Protein AF-A0A4R5H8L4-F1 (afdb_monomer_lite)

Foldseek 3Di:
DDPVVVVVVVVVVVVVVLVVQVVLLVVLVVVVVVVVCVVVQKAWDDKDWDDWDFDQDPNDTFIWTKMWTWIGNPVPDIFIWIWIDTRSDTPDTGGDDDDHD

Structure (mmCIF, N/CA/C/O backbone):
data_AF-A0A4R5H8L4-F1
#
_entry.id   AF-A0A4R5H8L4-F1
#
loop_
_atom_site.group_PDB
_atom_site.id
_atom_site.type_symbol
_atom_site.label_atom_id
_atom_site.label_alt_id
_atom_site.label_comp_id
_atom_site.label_asym_id
_atom_site.label_entity_id
_atom_site.label_seq_id
_atom_site.pdbx_PDB_ins_code
_atom_site.Cartn_x
_atom_site.Cartn_y
_atom_site.Cartn_z
_atom_site.occupancy
_atom_site.B_iso_or_equiv
_atom_site.auth_seq_id
_atom_site.auth_comp_id
_atom_site.auth_asym_id
_atom_site.auth_atom_id
_atom_site.pdbx_PDB_model_num
ATOM 1 N N . MET A 1 1 ? 26.558 11.270 -28.312 1.00 75.00 1 MET A N 1
ATOM 2 C CA . MET A 1 1 ? 25.711 10.366 -27.508 1.00 75.00 1 MET A CA 1
ATOM 3 C C . MET A 1 1 ? 26.114 8.948 -27.848 1.00 75.00 1 MET A C 1
ATOM 5 O O . MET A 1 1 ? 25.946 8.545 -28.992 1.00 75.00 1 MET A O 1
ATOM 9 N N . THR A 1 2 ? 26.736 8.241 -26.915 1.00 92.88 2 THR A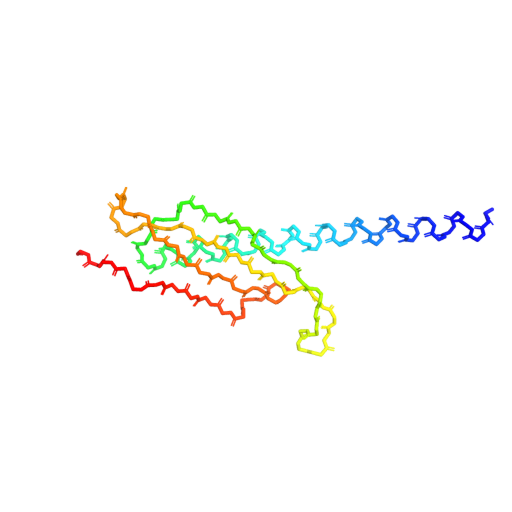 N 1
ATOM 10 C CA . THR A 1 2 ? 27.083 6.827 -27.082 1.00 92.88 2 THR A CA 1
ATOM 11 C C . THR A 1 2 ? 25.912 5.946 -26.643 1.00 92.88 2 THR A C 1
ATOM 13 O O . THR A 1 2 ? 25.002 6.402 -25.950 1.00 92.88 2 THR A O 1
ATOM 16 N N . LEU A 1 3 ? 25.928 4.666 -27.022 1.00 92.69 3 LEU A N 1
ATOM 17 C CA . LEU A 1 3 ? 24.937 3.693 -26.551 1.00 92.69 3 LEU A CA 1
ATOM 18 C C . LEU A 1 3 ? 24.916 3.598 -25.012 1.00 92.69 3 LEU A C 1
ATOM 20 O O . LEU A 1 3 ? 23.849 3.457 -24.419 1.00 92.69 3 LEU A O 1
ATOM 24 N N . GLY A 1 4 ? 26.083 3.729 -24.370 1.00 95.56 4 GLY A N 1
ATOM 25 C CA . GLY A 1 4 ? 26.211 3.713 -22.912 1.00 95.56 4 GLY A CA 1
ATOM 26 C C . GLY A 1 4 ? 25.459 4.862 -22.241 1.00 95.56 4 GLY A C 1
ATOM 27 O O . GLY A 1 4 ? 24.720 4.628 -21.287 1.00 95.56 4 GLY A O 1
ATOM 28 N N . ASP A 1 5 ? 25.565 6.076 -22.789 1.00 94.88 5 ASP A N 1
ATOM 29 C CA . ASP A 1 5 ? 24.872 7.258 -22.256 1.00 94.88 5 ASP A CA 1
ATOM 30 C C . ASP A 1 5 ? 23.346 7.077 -22.270 1.00 94.88 5 ASP A C 1
ATOM 32 O O . ASP A 1 5 ? 22.645 7.463 -21.330 1.00 94.88 5 ASP A O 1
ATOM 36 N N . ILE A 1 6 ? 22.822 6.445 -23.325 1.00 96.00 6 ILE A N 1
ATOM 37 C CA . ILE A 1 6 ? 21.388 6.169 -23.472 1.00 96.00 6 ILE A CA 1
ATOM 38 C C . ILE A 1 6 ? 20.945 5.121 -22.448 1.00 96.00 6 ILE A C 1
ATOM 40 O O . ILE A 1 6 ? 19.949 5.325 -21.756 1.00 96.00 6 ILE A O 1
ATOM 44 N N . LEU A 1 7 ? 21.692 4.021 -22.313 1.00 96.56 7 LEU A N 1
ATOM 45 C CA . LEU A 1 7 ? 21.360 2.943 -21.378 1.00 96.56 7 LEU A CA 1
ATOM 46 C C . LEU A 1 7 ? 21.324 3.431 -19.927 1.00 96.56 7 LEU A C 1
ATOM 48 O O . LEU A 1 7 ? 20.364 3.148 -19.211 1.00 96.56 7 LEU A O 1
ATOM 52 N N . VAL A 1 8 ? 22.324 4.210 -19.509 1.00 96.62 8 VAL A N 1
ATOM 53 C CA . VAL A 1 8 ? 22.373 4.795 -18.159 1.00 96.62 8 VAL A CA 1
ATOM 54 C C . VAL A 1 8 ? 21.165 5.699 -17.917 1.00 96.62 8 VAL A C 1
ATOM 56 O O . VAL A 1 8 ? 20.508 5.592 -16.880 1.00 96.62 8 VAL A O 1
ATOM 59 N N . SER A 1 9 ? 20.827 6.543 -18.892 1.00 95.62 9 SER A N 1
ATOM 60 C CA . SER A 1 9 ? 19.685 7.457 -18.792 1.00 95.62 9 SER A CA 1
ATOM 61 C C . SER A 1 9 ? 18.353 6.706 -18.674 1.00 95.62 9 SER A C 1
ATOM 63 O O . SER A 1 9 ? 17.521 7.048 -17.834 1.00 95.62 9 SER A O 1
ATOM 65 N N . VAL A 1 10 ? 18.155 5.643 -19.462 1.00 96.38 10 VAL A N 1
ATOM 66 C CA . VAL A 1 10 ? 16.947 4.799 -19.405 1.00 96.38 10 VAL A CA 1
ATOM 67 C C . VAL A 1 10 ? 16.824 4.093 -18.056 1.00 96.38 10 VAL A C 1
ATOM 69 O O . VAL A 1 10 ? 15.734 4.060 -17.479 1.00 96.38 10 VAL A O 1
ATOM 72 N N . ILE A 1 11 ? 17.926 3.562 -17.520 1.00 96.75 11 ILE A N 1
ATOM 73 C CA . ILE A 1 11 ? 17.940 2.933 -16.193 1.00 96.75 11 ILE A CA 1
ATOM 74 C C . ILE A 1 11 ? 17.561 3.957 -15.121 1.00 96.75 11 ILE A C 1
ATOM 76 O O . ILE A 1 11 ? 16.708 3.670 -14.283 1.00 96.75 11 ILE A O 1
ATOM 80 N N . LEU A 1 12 ? 18.133 5.162 -15.176 1.00 97.25 12 LEU A N 1
ATOM 81 C CA . LEU A 1 12 ? 17.844 6.225 -14.216 1.00 97.25 12 LEU A CA 1
ATOM 82 C C . LEU A 1 12 ? 16.358 6.607 -14.223 1.00 97.25 12 LEU A C 1
ATOM 84 O O . LEU A 1 12 ? 15.719 6.618 -13.171 1.00 97.25 12 LEU A O 1
ATOM 88 N N . ILE A 1 13 ? 15.792 6.857 -15.407 1.00 96.94 13 ILE A N 1
ATOM 89 C CA . ILE A 1 13 ? 14.367 7.181 -15.566 1.00 96.94 13 ILE A CA 1
ATOM 90 C C . ILE A 1 13 ? 13.496 6.036 -15.042 1.00 96.94 13 ILE A C 1
ATOM 92 O O . ILE A 1 13 ? 12.519 6.280 -14.336 1.00 96.94 13 ILE A O 1
ATOM 96 N N . THR A 1 14 ? 13.873 4.789 -15.329 1.00 95.44 14 THR A N 1
ATOM 97 C CA . THR A 1 14 ? 13.146 3.610 -14.848 1.00 95.44 14 THR A CA 1
ATOM 98 C C . THR A 1 14 ? 13.162 3.544 -13.322 1.00 95.44 14 THR A C 1
ATOM 100 O O . THR A 1 14 ? 12.109 3.381 -12.717 1.00 95.44 14 THR A O 1
ATOM 103 N N . VAL A 1 15 ? 14.315 3.724 -12.671 1.00 96.38 15 VAL A N 1
ATOM 104 C CA . VAL A 1 15 ? 14.421 3.704 -11.201 1.00 96.38 15 VAL A CA 1
ATOM 105 C C . VAL A 1 15 ? 13.588 4.817 -10.567 1.00 96.38 15 VAL A C 1
ATOM 107 O O . VAL A 1 15 ? 12.865 4.560 -9.603 1.00 96.38 15 VAL A O 1
ATOM 110 N N . ILE A 1 16 ? 13.634 6.029 -11.127 1.00 97.25 16 ILE A N 1
ATOM 111 C CA . ILE A 1 16 ? 12.812 7.153 -10.662 1.00 97.25 16 ILE A CA 1
ATOM 112 C C . ILE A 1 16 ? 11.331 6.792 -10.790 1.00 97.25 16 ILE A C 1
ATOM 114 O O . ILE A 1 16 ? 10.595 6.868 -9.811 1.00 97.25 16 ILE A O 1
ATOM 118 N N . PHE A 1 17 ? 10.892 6.325 -11.957 1.00 95.62 17 PHE A N 1
ATOM 119 C CA . PHE A 1 17 ? 9.501 5.937 -12.171 1.00 95.62 17 PHE A CA 1
ATOM 120 C C . PHE A 1 17 ? 9.042 4.854 -11.181 1.00 95.62 17 PHE A C 1
ATOM 122 O O . PHE A 1 17 ? 7.976 4.973 -10.576 1.00 95.62 17 PHE A O 1
ATOM 129 N N 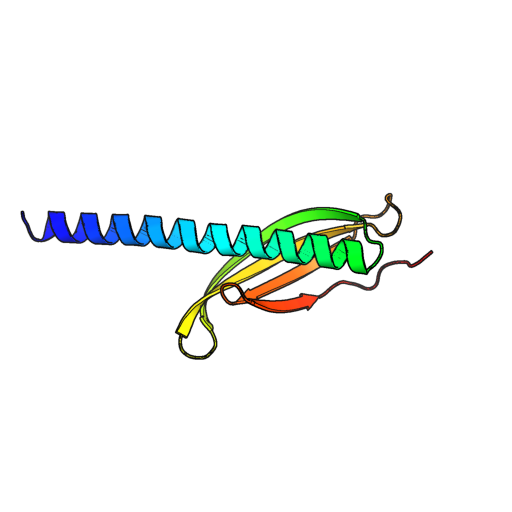. GLN A 1 18 ? 9.872 3.833 -10.947 1.00 94.00 18 GLN A N 1
ATOM 130 C CA . GLN A 1 18 ? 9.576 2.763 -9.992 1.00 94.00 18 GLN A CA 1
ATOM 131 C C . GLN A 1 18 ? 9.468 3.279 -8.551 1.00 94.00 18 GLN A C 1
ATOM 133 O O . GLN A 1 18 ? 8.569 2.869 -7.815 1.00 94.00 18 GLN A O 1
ATOM 138 N N . PHE A 1 19 ? 10.342 4.205 -8.148 1.00 95.81 19 PHE A N 1
ATOM 139 C CA . PHE A 1 19 ? 10.285 4.827 -6.825 1.00 95.81 19 PHE A CA 1
ATOM 140 C C . PHE A 1 19 ? 8.970 5.586 -6.610 1.00 95.81 19 PHE A C 1
ATOM 142 O O . PHE A 1 19 ? 8.309 5.407 -5.586 1.00 95.81 19 PHE A O 1
ATOM 149 N N . TRP A 1 20 ? 8.556 6.386 -7.595 1.00 96.44 20 TRP A N 1
ATOM 150 C CA . TRP A 1 20 ? 7.305 7.142 -7.535 1.00 96.44 20 TRP A CA 1
ATOM 151 C C . TRP A 1 20 ? 6.086 6.221 -7.509 1.00 96.44 20 TRP A C 1
ATOM 153 O O . TRP A 1 20 ? 5.205 6.406 -6.670 1.00 96.44 20 TRP A O 1
ATOM 163 N N . ARG A 1 21 ? 6.073 5.178 -8.349 1.00 94.88 21 ARG A N 1
ATOM 164 C CA . ARG A 1 21 ? 4.998 4.179 -8.369 1.00 94.88 21 ARG A CA 1
ATOM 165 C C . ARG A 1 21 ? 4.821 3.510 -7.008 1.00 94.88 21 ARG A C 1
ATOM 167 O O . ARG A 1 21 ? 3.709 3.378 -6.515 1.00 94.88 21 ARG A O 1
ATOM 174 N N . ILE A 1 22 ? 5.918 3.108 -6.375 1.00 95.00 22 ILE A N 1
ATOM 175 C CA . ILE A 1 22 ? 5.892 2.490 -5.048 1.00 95.00 22 ILE A CA 1
ATOM 176 C C . ILE A 1 22 ? 5.386 3.462 -3.973 1.00 95.00 22 ILE A C 1
ATOM 178 O O . ILE A 1 22 ? 4.636 3.054 -3.083 1.00 95.00 22 ILE A O 1
ATOM 182 N N . ARG A 1 23 ? 5.802 4.731 -4.035 1.00 96.62 23 ARG A N 1
ATOM 183 C CA . ARG A 1 23 ? 5.363 5.764 -3.091 1.00 96.62 23 ARG A CA 1
ATOM 184 C C . ARG A 1 23 ? 3.856 6.007 -3.191 1.00 96.62 23 ARG A C 1
ATOM 186 O O . ARG A 1 23 ? 3.189 6.033 -2.163 1.00 96.62 23 ARG A O 1
ATOM 193 N N . GLU A 1 24 ? 3.328 6.095 -4.407 1.00 97.44 24 GLU A N 1
ATOM 194 C CA . GLU A 1 24 ? 1.891 6.230 -4.671 1.00 97.44 24 GLU A CA 1
ATOM 195 C C . GLU A 1 24 ? 1.089 5.070 -4.048 1.00 97.44 24 GLU A C 1
ATOM 197 O O . GLU A 1 24 ? 0.080 5.287 -3.375 1.00 97.44 24 GLU A O 1
ATOM 202 N N . ILE A 1 25 ? 1.576 3.829 -4.188 1.00 97.31 25 ILE A N 1
ATOM 203 C CA . ILE A 1 25 ? 0.952 2.645 -3.574 1.00 97.31 25 ILE A CA 1
ATOM 204 C C . ILE A 1 25 ? 0.939 2.755 -2.044 1.00 97.31 25 ILE A C 1
ATOM 206 O O . ILE A 1 25 ? -0.061 2.412 -1.417 1.00 97.31 25 ILE A O 1
ATOM 210 N N . ALA A 1 26 ? 2.026 3.235 -1.432 1.00 97.50 26 ALA A N 1
ATOM 211 C CA . ALA A 1 26 ? 2.108 3.405 0.018 1.00 97.50 26 ALA A CA 1
ATOM 212 C C . ALA A 1 26 ? 1.153 4.492 0.540 1.00 97.50 26 ALA A C 1
ATOM 214 O O . ALA A 1 26 ? 0.497 4.294 1.562 1.00 97.50 26 ALA A O 1
ATOM 215 N N . GLU A 1 27 ? 1.033 5.612 -0.173 1.00 97.94 27 GLU A N 1
ATOM 216 C CA . GLU A 1 27 ? 0.083 6.679 0.158 1.00 97.94 27 GLU A CA 1
ATOM 217 C C . GLU A 1 27 ? -1.365 6.176 0.051 1.00 97.94 27 GLU A C 1
ATOM 219 O O . GLU A 1 27 ? -2.169 6.394 0.963 1.00 97.94 27 GLU A O 1
ATOM 224 N N . LYS A 1 28 ? -1.683 5.412 -1.003 1.00 97.81 28 LYS A N 1
ATOM 225 C CA . LYS A 1 28 ? -3.009 4.807 -1.174 1.00 97.81 28 LYS A CA 1
ATOM 226 C C . LYS A 1 28 ? -3.321 3.767 -0.097 1.00 97.81 28 LYS A C 1
ATOM 228 O O . LYS A 1 28 ? -4.433 3.765 0.426 1.00 97.81 28 LYS A O 1
ATOM 233 N N . ALA A 1 29 ? -2.350 2.924 0.255 1.00 97.88 29 ALA A N 1
ATOM 234 C CA . ALA A 1 29 ? -2.476 1.944 1.331 1.00 97.88 29 ALA A CA 1
ATOM 235 C C . ALA A 1 29 ? -2.785 2.624 2.671 1.00 97.88 29 ALA A C 1
ATOM 237 O O . ALA A 1 29 ? -3.733 2.242 3.350 1.00 97.88 29 ALA A O 1
ATOM 238 N N . LYS A 1 30 ? -2.038 3.681 3.017 1.00 97.56 30 LYS A N 1
ATOM 239 C CA . LYS A 1 30 ? -2.268 4.463 4.237 1.00 97.56 30 LYS A CA 1
ATOM 240 C C . LYS A 1 30 ? -3.653 5.112 4.246 1.00 97.56 30 LYS A C 1
ATOM 242 O O . LYS A 1 30 ? -4.355 5.022 5.244 1.00 97.56 30 LYS A O 1
ATOM 247 N N . SER A 1 31 ? -4.055 5.736 3.138 1.00 97.44 31 SER A N 1
ATOM 248 C CA . SER A 1 31 ? -5.383 6.350 3.017 1.00 97.44 31 SER A CA 1
ATOM 249 C C . SER A 1 31 ? -6.507 5.326 3.188 1.00 97.44 31 SER A C 1
ATOM 251 O O . SER A 1 31 ? -7.467 5.611 3.894 1.00 97.44 31 SER A O 1
ATOM 253 N N . HIS A 1 32 ? -6.374 4.138 2.590 1.00 97.44 32 HIS A N 1
ATOM 254 C CA . HIS A 1 32 ? -7.351 3.064 2.752 1.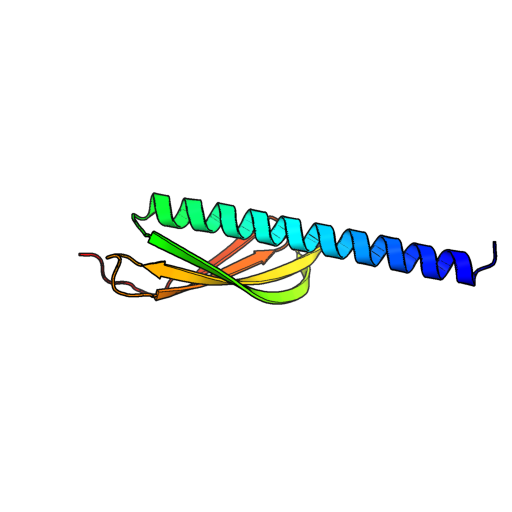00 97.44 32 HIS A CA 1
ATOM 255 C C . HIS A 1 32 ? -7.426 2.562 4.198 1.00 97.44 32 HIS A C 1
ATOM 257 O O . HIS A 1 32 ? -8.521 2.378 4.710 1.00 97.44 32 HIS A O 1
ATOM 263 N N . LEU A 1 33 ? -6.281 2.364 4.860 1.00 96.88 33 LEU A N 1
ATOM 264 C CA . LEU A 1 33 ? -6.241 1.896 6.248 1.00 96.88 33 LEU A CA 1
ATOM 265 C C . LEU A 1 33 ? -6.798 2.919 7.231 1.00 96.88 33 LEU A C 1
ATOM 267 O O . LEU A 1 33 ? -7.510 2.522 8.144 1.00 96.88 33 LEU A O 1
ATOM 271 N N . ASN A 1 34 ? -6.514 4.208 7.033 1.00 96.56 34 ASN A N 1
ATOM 272 C CA . ASN A 1 34 ? -7.124 5.270 7.831 1.00 96.56 34 ASN A CA 1
ATOM 273 C C . ASN A 1 34 ? -8.648 5.208 7.732 1.00 96.56 34 ASN A C 1
ATOM 275 O O . ASN A 1 34 ? -9.312 5.113 8.755 1.00 96.56 34 ASN A O 1
ATOM 279 N N . GLN A 1 35 ? -9.179 5.172 6.506 1.00 96.06 35 GLN A N 1
ATOM 280 C CA . GLN A 1 35 ? -10.621 5.095 6.283 1.00 96.06 35 GLN A CA 1
ATOM 281 C C . GLN A 1 35 ? -11.220 3.808 6.866 1.00 96.06 35 GLN A C 1
ATOM 283 O O . GLN A 1 35 ? -12.240 3.854 7.536 1.00 96.06 35 GLN A O 1
ATOM 288 N N . TYR A 1 36 ? -10.555 2.665 6.681 1.00 95.06 36 TYR A N 1
ATOM 289 C CA . TYR A 1 36 ? -10.987 1.400 7.271 1.00 95.06 36 TYR A CA 1
ATOM 290 C C . TYR A 1 36 ? -11.057 1.480 8.801 1.00 95.06 36 TYR A C 1
ATOM 292 O O . TYR A 1 36 ? -12.000 0.968 9.395 1.00 95.06 36 TYR A O 1
ATOM 300 N N . CYS A 1 37 ? -10.063 2.095 9.445 1.00 93.75 37 CYS A N 1
ATOM 301 C CA . CYS A 1 37 ? -10.059 2.242 10.896 1.00 93.75 37 CYS A CA 1
ATOM 302 C C . CYS A 1 37 ? -11.186 3.176 11.357 1.00 93.75 37 CYS A C 1
ATOM 304 O O . CYS A 1 37 ? -11.923 2.815 12.266 1.00 93.75 37 CYS A O 1
ATOM 306 N N . GLU A 1 38 ? -11.377 4.314 10.685 1.00 94.12 38 GLU A N 1
ATOM 307 C CA . GLU A 1 38 ? -12.478 5.248 10.959 1.00 94.12 38 GLU A CA 1
ATOM 308 C C . GLU A 1 38 ? -13.854 4.573 10.826 1.00 94.12 38 GLU A C 1
ATOM 310 O O . GLU A 1 38 ? -14.689 4.706 11.716 1.00 94.12 38 GLU A O 1
ATOM 315 N N . ASP A 1 39 ? -14.067 3.787 9.766 1.00 93.81 39 ASP A N 1
ATOM 316 C CA . ASP A 1 39 ? -15.330 3.084 9.508 1.00 93.81 39 ASP A CA 1
ATOM 317 C C . ASP A 1 39 ? -15.637 1.984 10.549 1.00 93.81 39 ASP A C 1
ATOM 319 O O . ASP A 1 39 ? -16.792 1.587 10.704 1.00 93.81 39 ASP A O 1
ATOM 323 N N . ASN A 1 40 ? -14.618 1.472 11.251 1.00 91.06 40 ASN A N 1
ATOM 324 C CA . ASN A 1 40 ? -14.737 0.379 12.226 1.00 91.06 40 ASN A CA 1
ATOM 325 C C . ASN A 1 40 ? -14.549 0.832 13.687 1.00 91.06 40 ASN A C 1
ATOM 327 O O . ASN A 1 40 ? -14.416 -0.029 14.557 1.00 91.06 40 ASN A O 1
ATOM 331 N N . ASP A 1 41 ? -14.526 2.144 13.955 1.00 90.94 41 ASP A N 1
ATOM 332 C CA . ASP A 1 41 ? -14.237 2.718 15.283 1.00 90.94 41 ASP A CA 1
ATOM 333 C C . ASP A 1 41 ? -12.909 2.187 15.867 1.00 90.94 41 ASP A C 1
ATOM 335 O O . ASP A 1 41 ? -12.78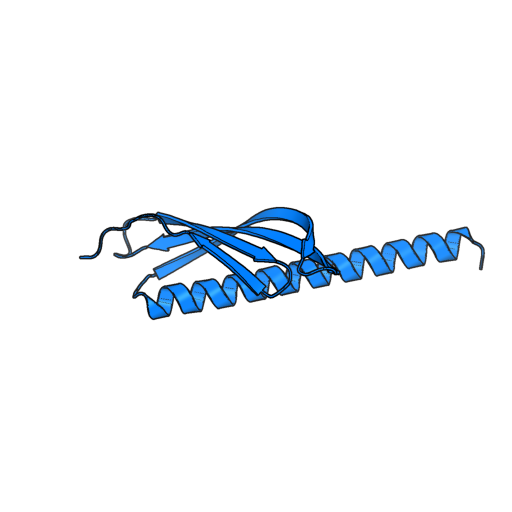8 1.766 17.015 1.00 90.94 41 ASP A O 1
ATOM 339 N N . LEU A 1 42 ? -11.885 2.132 15.013 1.00 92.81 42 LEU A N 1
ATOM 340 C CA . LEU A 1 42 ? -10.531 1.730 15.371 1.00 92.81 42 LEU A CA 1
ATOM 341 C C . LEU A 1 42 ? -9.599 2.935 15.322 1.00 92.81 42 LEU A C 1
ATOM 343 O O . LEU A 1 42 ? -9.668 3.791 14.438 1.00 92.81 42 LEU A O 1
ATOM 347 N N . GLN A 1 43 ? -8.635 2.958 16.233 1.00 93.38 43 GLN A N 1
ATOM 348 C CA . GLN A 1 43 ? -7.545 3.915 16.212 1.00 93.38 43 GLN A CA 1
ATOM 349 C C . GLN A 1 43 ? -6.414 3.396 15.320 1.00 93.38 43 GLN A C 1
ATOM 351 O O . GLN A 1 43 ? -5.748 2.413 15.644 1.00 93.38 43 GLN A O 1
ATOM 356 N N . PHE A 1 44 ? -6.159 4.085 14.207 1.00 95.00 44 PHE A N 1
ATOM 357 C CA . PHE A 1 44 ? -4.979 3.837 13.380 1.00 95.00 44 PHE A CA 1
ATOM 358 C C . PHE A 1 44 ? -3.704 4.282 14.115 1.00 95.00 44 PHE A C 1
ATOM 360 O O . PHE A 1 44 ? -3.594 5.443 14.511 1.00 95.00 44 PHE A O 1
ATOM 367 N N . ILE A 1 45 ? -2.724 3.385 14.258 1.00 95.25 45 ILE A N 1
ATOM 368 C CA . ILE A 1 45 ? -1.444 3.679 14.920 1.00 95.25 45 ILE A CA 1
ATOM 369 C C . ILE A 1 45 ? -0.348 3.872 13.874 1.00 95.25 45 ILE A C 1
ATOM 371 O O . ILE A 1 45 ? 0.272 4.934 13.784 1.00 95.25 45 ILE A O 1
ATOM 375 N N . SER A 1 46 ? -0.077 2.834 13.081 1.00 95.50 46 SER A N 1
ATOM 376 C CA . SER A 1 46 ? 1.060 2.824 12.165 1.00 95.50 46 SER A CA 1
ATOM 377 C C . SER A 1 46 ? 0.814 1.924 10.955 1.00 95.50 46 SER A C 1
ATOM 379 O O . SER A 1 46 ? -0.019 1.020 10.969 1.00 95.50 46 SER A O 1
ATOM 381 N N . VAL A 1 47 ? 1.554 2.176 9.874 1.00 97.25 47 VAL A N 1
ATOM 382 C CA . VAL A 1 47 ? 1.612 1.274 8.723 1.00 97.25 47 VAL A CA 1
ATOM 383 C C . VAL A 1 47 ? 3.047 1.162 8.236 1.00 97.25 47 VAL A C 1
ATOM 385 O O . VAL A 1 47 ? 3.712 2.164 7.965 1.00 97.25 47 VAL A O 1
ATOM 388 N N . ALA A 1 48 ? 3.514 -0.070 8.076 1.00 96.62 48 ALA A N 1
ATOM 389 C CA . ALA A 1 48 ? 4.838 -0.381 7.568 1.00 96.62 48 ALA A CA 1
ATOM 390 C C . ALA A 1 48 ? 4.735 -1.330 6.376 1.00 96.62 48 ALA A C 1
ATOM 392 O O . ALA A 1 48 ? 4.043 -2.345 6.402 1.00 96.62 48 ALA A O 1
ATOM 393 N N . ARG A 1 49 ? 5.459 -1.027 5.299 1.00 96.94 49 ARG A N 1
ATOM 394 C CA . ARG A 1 49 ? 5.544 -1.931 4.150 1.00 96.94 49 ARG A CA 1
ATOM 395 C C . ARG A 1 49 ? 6.484 -3.088 4.477 1.00 96.94 49 ARG A C 1
ATOM 397 O O . ARG A 1 49 ? 7.680 -2.877 4.645 1.00 96.94 49 ARG A O 1
ATOM 404 N N . HIS A 1 50 ? 5.956 -4.304 4.493 1.00 96.06 50 HIS A N 1
ATOM 405 C CA . HIS A 1 50 ? 6.704 -5.520 4.797 1.00 96.06 50 HIS A CA 1
ATOM 406 C C . HIS A 1 50 ? 7.360 -6.139 3.555 1.00 96.06 50 HIS A C 1
ATOM 408 O O . HIS A 1 50 ? 8.491 -6.617 3.606 1.00 96.06 50 HIS A O 1
ATOM 414 N N . LYS A 1 51 ? 6.666 -6.138 2.408 1.00 96.38 51 LYS A N 1
ATOM 415 C CA . LYS A 1 51 ? 7.140 -6.829 1.198 1.00 96.38 51 LYS A CA 1
ATOM 416 C C . LYS A 1 51 ? 6.729 -6.100 -0.069 1.00 96.38 51 LYS A C 1
ATOM 418 O O . LYS A 1 51 ? 5.650 -5.529 -0.131 1.00 96.38 51 LYS A O 1
ATOM 423 N N . THR A 1 52 ? 7.578 -6.140 -1.091 1.00 96.50 52 THR A N 1
ATOM 424 C CA . THR A 1 52 ? 7.300 -5.593 -2.429 1.00 96.50 52 THR A CA 1
ATOM 425 C C . THR A 1 52 ? 7.774 -6.599 -3.467 1.00 96.50 52 THR A C 1
ATOM 427 O O . THR A 1 52 ? 8.911 -7.064 -3.394 1.00 96.50 52 THR A O 1
ATOM 430 N N . ARG A 1 53 ? 6.911 -6.980 -4.409 1.00 95.38 53 ARG A N 1
ATOM 431 C CA . ARG A 1 53 ? 7.250 -7.906 -5.496 1.00 95.38 53 ARG A CA 1
ATOM 432 C C . ARG A 1 53 ? 6.629 -7.446 -6.799 1.00 95.38 53 ARG A C 1
ATOM 434 O O . ARG A 1 53 ? 5.456 -7.097 -6.822 1.00 95.38 53 ARG A O 1
ATOM 441 N N . LEU A 1 54 ? 7.401 -7.493 -7.876 1.00 94.56 54 LEU A N 1
ATOM 442 C CA . LEU A 1 54 ? 6.868 -7.285 -9.214 1.00 94.56 54 LEU A CA 1
ATOM 443 C C . LEU A 1 54 ? 6.130 -8.558 -9.641 1.00 94.56 54 LEU A C 1
ATOM 445 O O . LEU A 1 54 ? 6.680 -9.656 -9.542 1.00 94.56 54 LEU A O 1
ATOM 449 N N . THR A 1 55 ? 4.872 -8.434 -10.050 1.00 93.69 55 THR A N 1
ATOM 450 C CA . THR A 1 55 ? 4.036 -9.572 -10.441 1.00 93.69 55 THR A CA 1
ATOM 451 C C . THR A 1 55 ? 3.044 -9.178 -11.530 1.00 93.69 55 THR A C 1
ATOM 453 O O . THR A 1 55 ? 2.958 -8.019 -11.926 1.00 93.69 55 THR A O 1
ATOM 456 N N . THR A 1 56 ? 2.302 -10.155 -12.041 1.00 92.44 56 THR A N 1
ATOM 457 C CA . THR A 1 56 ? 1.216 -9.890 -12.983 1.00 92.44 56 THR A CA 1
ATOM 458 C C . THR A 1 56 ? -0.072 -9.669 -12.201 1.00 92.44 56 THR A C 1
ATOM 460 O O . THR A 1 56 ? -0.625 -10.606 -11.634 1.00 92.44 56 THR A O 1
ATOM 463 N N . VAL A 1 57 ? -0.554 -8.431 -12.190 1.00 88.12 57 VAL A N 1
ATOM 464 C CA . VAL A 1 57 ? -1.830 -8.018 -11.603 1.00 88.12 57 VAL A CA 1
ATOM 465 C C . VAL A 1 57 ? -2.831 -7.834 -12.737 1.00 88.12 57 VAL A C 1
ATOM 467 O O . VAL A 1 57 ? -2.648 -6.973 -13.597 1.00 88.12 57 VAL A O 1
ATOM 470 N N . LYS A 1 58 ? -3.897 -8.643 -12.768 1.00 84.12 58 LYS A N 1
ATOM 471 C CA . LYS A 1 58 ? -4.972 -8.550 -13.783 1.00 84.12 58 LYS A CA 1
ATOM 472 C C . LYS A 1 58 ? -4.448 -8.489 -15.235 1.00 84.12 58 LYS A C 1
ATOM 474 O O . LYS A 1 58 ? -4.945 -7.724 -16.058 1.00 84.12 58 LYS A O 1
ATOM 479 N N . GLY A 1 59 ? -3.410 -9.272 -15.540 1.00 88.00 59 GLY A N 1
ATOM 480 C CA . GLY A 1 59 ? -2.802 -9.343 -16.876 1.00 88.00 59 GLY A CA 1
ATOM 481 C C . GLY A 1 59 ? -1.807 -8.226 -17.213 1.00 88.00 59 GLY A C 1
ATOM 482 O O . GLY A 1 59 ? -1.340 -8.162 -18.347 1.00 88.00 59 GLY A O 1
ATOM 483 N N . ARG A 1 60 ? -1.457 -7.352 -16.260 1.00 89.81 60 ARG A N 1
ATOM 484 C CA . ARG A 1 60 ? -0.438 -6.303 -16.427 1.00 89.81 60 ARG A CA 1
ATOM 485 C C . ARG A 1 60 ? 0.669 -6.451 -15.391 1.00 89.81 60 ARG A C 1
ATOM 487 O O . ARG A 1 60 ? 0.417 -6.893 -14.275 1.00 89.81 60 ARG A O 1
ATOM 494 N N . LEU A 1 61 ? 1.894 -6.079 -15.753 1.00 92.00 61 LEU A N 1
ATOM 495 C CA . LEU A 1 61 ? 3.022 -6.088 -14.824 1.00 92.00 61 LEU A CA 1
ATOM 496 C C . LEU A 1 61 ? 2.903 -4.894 -13.867 1.00 92.00 61 LEU A C 1
ATOM 498 O O . LEU A 1 61 ? 2.944 -3.748 -14.311 1.00 92.00 61 LEU A O 1
ATOM 502 N N . ASP A 1 62 ? 2.745 -5.159 -12.574 1.00 94.06 62 ASP A N 1
ATOM 503 C CA . ASP A 1 62 ? 2.667 -4.131 -11.530 1.00 94.06 62 ASP A CA 1
ATOM 504 C C . ASP A 1 62 ? 3.223 -4.671 -10.202 1.00 94.06 62 ASP A C 1
ATOM 506 O O . ASP A 1 62 ? 3.635 -5.831 -10.082 1.00 94.06 62 ASP A O 1
ATOM 510 N N . TRP A 1 63 ? 3.263 -3.822 -9.183 1.00 95.56 63 TRP A N 1
ATOM 511 C CA . TRP A 1 63 ? 3.755 -4.176 -7.862 1.00 95.56 63 TRP A CA 1
ATOM 512 C C . TRP A 1 63 ? 2.668 -4.781 -6.991 1.00 95.56 63 TRP A C 1
ATOM 514 O O . TRP A 1 63 ? 1.610 -4.195 -6.784 1.00 95.56 63 TRP A O 1
ATOM 524 N N . ARG A 1 64 ? 2.984 -5.918 -6.381 1.00 97.12 64 ARG A N 1
ATOM 525 C CA . ARG A 1 64 ? 2.273 -6.440 -5.222 1.00 97.12 64 ARG A CA 1
ATOM 526 C C . ARG A 1 64 ? 3.030 -6.072 -3.953 1.00 97.12 64 ARG A C 1
ATOM 528 O O . ARG A 1 64 ? 4.165 -6.516 -3.747 1.00 97.12 64 ARG A O 1
ATOM 535 N N . CYS A 1 65 ? 2.398 -5.272 -3.106 1.00 97.62 65 CYS A N 1
ATOM 536 C CA . CYS A 1 65 ? 2.953 -4.784 -1.849 1.00 97.62 65 CYS A CA 1
ATOM 537 C C . CYS A 1 65 ? 2.169 -5.362 -0.670 1.00 97.62 65 CYS A C 1
ATOM 539 O O . CYS A 1 65 ? 0.944 -5.378 -0.688 1.00 97.62 65 CYS A O 1
ATOM 541 N N . VAL A 1 66 ? 2.876 -5.821 0.358 1.00 98.00 66 VAL A N 1
ATOM 542 C CA . VAL A 1 66 ? 2.286 -6.265 1.625 1.00 98.00 66 VAL A CA 1
ATOM 543 C C . VAL A 1 66 ? 2.654 -5.247 2.689 1.00 98.00 66 VAL A C 1
AT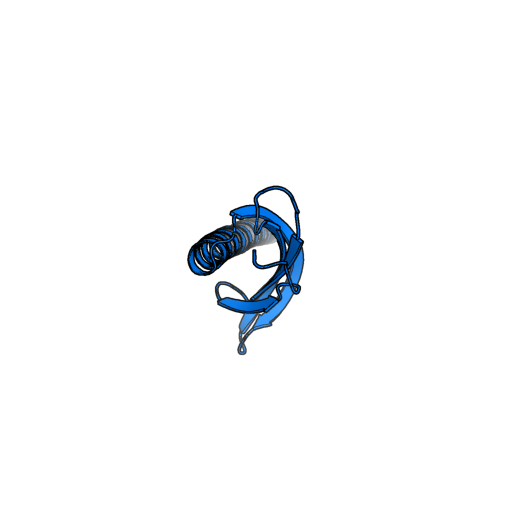OM 545 O O . VAL A 1 66 ? 3.832 -4.902 2.823 1.00 98.00 66 VAL A O 1
ATOM 548 N N . PHE A 1 67 ? 1.660 -4.781 3.427 1.00 98.06 67 PHE A N 1
ATOM 549 C CA . PHE A 1 67 ? 1.781 -3.827 4.516 1.00 98.06 67 PHE A CA 1
ATOM 550 C C . PHE A 1 67 ? 1.317 -4.481 5.812 1.00 98.06 67 PHE A C 1
ATOM 552 O O . PHE A 1 67 ? 0.293 -5.156 5.822 1.00 98.06 67 PHE A O 1
ATOM 559 N N . CYS A 1 68 ? 2.062 -4.258 6.887 1.00 97.56 68 CYS A N 1
ATOM 560 C CA . CYS A 1 68 ? 1.606 -4.516 8.242 1.00 97.56 68 CYS A CA 1
ATOM 561 C C . CYS A 1 68 ? 1.015 -3.216 8.782 1.00 97.56 68 CYS A C 1
ATOM 563 O O . CYS A 1 68 ? 1.640 -2.159 8.662 1.00 97.56 68 CYS A O 1
ATOM 565 N N . VAL A 1 69 ? -0.186 -3.297 9.336 1.00 96.94 69 VAL A N 1
ATOM 566 C CA . VAL A 1 69 ? -0.875 -2.172 9.968 1.00 96.94 69 VAL A CA 1
ATOM 567 C C . VAL A 1 69 ? -1.000 -2.444 11.451 1.00 96.94 69 VAL A C 1
ATOM 569 O O . VAL A 1 69 ? -1.323 -3.560 11.842 1.00 96.94 69 VAL A O 1
ATOM 572 N N . GLU A 1 70 ? -0.754 -1.427 12.260 1.00 95.88 70 GLU A N 1
ATOM 573 C CA . GLU A 1 70 ? -1.009 -1.457 13.691 1.00 95.88 70 GLU A CA 1
ATOM 574 C C . GLU A 1 70 ? -2.208 -0.569 14.003 1.00 95.88 70 GLU A C 1
ATOM 576 O O . GLU A 1 70 ? -2.284 0.577 13.544 1.00 95.88 70 GLU A O 1
ATOM 581 N N . PHE A 1 71 ? -3.145 -1.111 14.771 1.00 94.81 71 PHE A N 1
ATOM 582 C CA . PHE A 1 71 ? -4.374 -0.435 15.165 1.00 94.81 71 PHE A CA 1
ATOM 583 C C . PHE A 1 71 ? -4.768 -0.805 16.599 1.00 94.81 71 PHE A C 1
ATOM 585 O O . PHE A 1 71 ? -4.309 -1.814 17.132 1.00 94.81 71 PHE A O 1
ATOM 592 N N . SER A 1 72 ? -5.627 -0.002 17.219 1.00 93.31 72 SER A N 1
ATOM 593 C CA . SER A 1 72 ? -6.193 -0.268 18.545 1.00 93.31 72 SER A CA 1
ATOM 594 C C . SER A 1 72 ? -7.711 -0.134 18.530 1.00 93.31 72 SER A C 1
ATOM 596 O O . SER A 1 72 ? -8.239 0.701 17.803 1.00 93.31 72 SER A O 1
ATOM 598 N N . SER A 1 73 ? -8.412 -0.935 19.334 1.00 90.00 73 SER A N 1
ATOM 599 C CA . SER A 1 73 ? -9.862 -0.799 19.550 1.00 90.00 73 SER A CA 1
ATOM 600 C C . SER A 1 73 ? -10.222 -0.030 20.826 1.00 90.00 73 SER A C 1
ATOM 602 O O . SER A 1 73 ? -11.350 0.421 20.969 1.00 90.00 73 SER A O 1
ATOM 604 N N . ASN A 1 74 ? -9.286 0.122 21.766 1.00 88.00 74 ASN A N 1
ATOM 605 C CA . ASN A 1 74 ? -9.510 0.754 23.074 1.00 88.00 74 ASN A CA 1
ATOM 606 C C . ASN A 1 74 ? -8.471 1.836 23.423 1.00 88.00 74 ASN A C 1
ATOM 608 O O . ASN A 1 74 ? -8.577 2.468 24.469 1.00 88.00 74 ASN A O 1
ATOM 612 N N . GLY A 1 75 ? -7.465 2.042 22.570 1.00 84.44 75 GLY A N 1
ATOM 613 C CA . GLY A 1 75 ? -6.345 2.954 22.802 1.00 84.44 75 GLY A CA 1
ATOM 614 C C . GLY A 1 75 ? -5.243 2.403 23.714 1.00 84.44 75 GLY A C 1
ATOM 615 O O . GLY A 1 75 ? -4.253 3.096 23.939 1.00 84.44 75 GLY A O 1
ATOM 616 N N . GLU A 1 76 ? -5.382 1.175 24.223 1.00 85.12 76 GLU A N 1
ATOM 617 C CA . GLU A 1 76 ? -4.415 0.533 25.127 1.00 85.12 76 GLU A CA 1
ATOM 618 C C . GLU A 1 76 ? -3.721 -0.661 24.460 1.00 85.12 76 GLU A C 1
ATOM 620 O O . GLU A 1 76 ? -2.498 -0.790 24.520 1.00 85.12 76 GLU A O 1
ATOM 625 N N . ASP A 1 77 ? -4.494 -1.512 23.782 1.00 89.44 77 ASP A N 1
ATOM 626 C CA . ASP A 1 77 ? -3.994 -2.707 23.109 1.00 89.44 77 ASP A CA 1
ATOM 627 C C . ASP A 1 77 ? -3.645 -2.407 21.650 1.00 89.44 77 ASP A C 1
ATOM 629 O O . ASP A 1 77 ? -4.456 -1.845 20.911 1.00 89.44 77 ASP A O 1
ATOM 633 N N . ALA A 1 78 ? -2.462 -2.834 21.206 1.00 90.56 78 ALA A N 1
ATOM 634 C CA . ALA A 1 78 ? -2.062 -2.773 19.805 1.00 90.56 78 ALA A CA 1
ATOM 635 C C . ALA A 1 78 ? -2.261 -4.136 19.129 1.00 90.56 78 ALA A C 1
ATOM 637 O O . ALA A 1 78 ? -1.706 -5.151 19.553 1.00 90.56 78 ALA A O 1
ATOM 638 N N . TYR A 1 79 ? -3.023 -4.139 18.041 1.00 93.94 79 TYR A N 1
ATOM 639 C CA . TYR A 1 79 ? -3.248 -5.287 17.172 1.00 93.94 79 TYR A CA 1
ATOM 640 C C . TYR A 1 79 ? -2.550 -5.065 15.834 1.00 93.94 79 TYR A C 1
ATOM 642 O O . TYR A 1 79 ? -2.461 -3.939 15.343 1.00 93.94 79 TYR A O 1
ATOM 650 N N . THR A 1 80 ? -2.073 -6.147 15.219 1.00 94.69 80 THR A N 1
ATOM 651 C CA . THR A 1 80 ? -1.414 -6.095 13.911 1.00 94.69 80 THR A CA 1
ATOM 652 C C . THR A 1 80 ? -2.259 -6.790 12.855 1.00 94.69 80 THR A C 1
ATOM 654 O O . THR A 1 80 ? -2.528 -7.984 12.958 1.00 94.69 80 THR A O 1
ATOM 657 N N . GLY A 1 81 ? -2.634 -6.052 11.816 1.00 95.50 81 GLY A N 1
ATOM 658 C CA . GLY A 1 81 ? -3.268 -6.570 10.609 1.00 95.50 81 GLY A CA 1
ATOM 659 C C . GLY A 1 81 ? -2.324 -6.573 9.410 1.00 95.50 81 GLY A C 1
ATOM 660 O O . GLY A 1 81 ? -1.216 -6.030 9.447 1.00 95.50 81 GLY A O 1
ATOM 661 N N . THR A 1 82 ? -2.787 -7.158 8.310 1.00 97.56 82 THR A N 1
ATOM 662 C CA . THR A 1 82 ? -2.073 -7.191 7.033 1.00 97.56 82 THR A CA 1
ATOM 663 C C . THR A 1 82 ? -2.944 -6.645 5.906 1.00 97.56 82 THR A C 1
ATOM 665 O O . THR A 1 82 ? -4.078 -7.067 5.707 1.00 97.56 82 THR A O 1
ATOM 668 N N . LEU A 1 83 ? -2.380 -5.750 5.099 1.00 98.06 83 LEU A N 1
ATOM 669 C CA . LEU A 1 83 ? -2.977 -5.251 3.863 1.00 98.06 83 LEU A CA 1
ATOM 670 C C . LEU A 1 83 ? -2.131 -5.682 2.666 1.00 98.06 83 LEU A C 1
ATOM 672 O O . LEU A 1 83 ? -0.921 -5.452 2.621 1.00 98.06 83 LEU A O 1
ATOM 676 N N . VAL A 1 84 ? -2.773 -6.258 1.655 1.00 97.88 84 VAL A N 1
ATOM 677 C CA . VAL A 1 84 ? -2.145 -6.581 0.373 1.00 97.88 84 VAL A CA 1
ATOM 678 C C . VAL A 1 84 ? -2.676 -5.632 -0.690 1.00 97.88 84 VAL A C 1
ATOM 680 O O . VAL A 1 84 ? -3.871 -5.602 -0.975 1.00 97.88 84 VAL A O 1
ATOM 683 N N . MET A 1 85 ? -1.761 -4.893 -1.308 1.00 97.75 85 MET A N 1
ATOM 684 C CA . MET A 1 85 ? -2.022 -4.030 -2.454 1.00 97.75 85 MET A CA 1
ATOM 685 C C . MET A 1 85 ? -1.503 -4.684 -3.730 1.00 97.75 85 MET A C 1
ATOM 687 O O . MET A 1 85 ? -0.386 -5.205 -3.759 1.00 97.75 85 MET A O 1
ATOM 691 N N . GLU A 1 86 ? -2.288 -4.604 -4.794 1.00 96.50 86 GLU A N 1
ATOM 692 C CA . GLU A 1 86 ? -1.903 -4.947 -6.158 1.00 96.50 86 GLU A CA 1
ATOM 693 C C . GLU A 1 86 ? -2.027 -3.691 -7.034 1.00 96.50 86 GLU A C 1
ATOM 695 O O . GLU A 1 86 ? -3.119 -3.257 -7.419 1.00 96.50 86 GLU A O 1
ATOM 700 N N . GLY A 1 87 ? -0.887 -3.045 -7.284 1.00 94.88 87 GLY A N 1
ATOM 701 C CA . GLY A 1 87 ? -0.842 -1.670 -7.762 1.00 94.88 87 GLY A CA 1
ATOM 702 C C . GLY A 1 87 ? -1.570 -0.748 -6.782 1.00 94.88 87 GLY A C 1
ATOM 703 O O . GLY A 1 87 ? -1.333 -0.781 -5.577 1.00 94.88 87 GLY A O 1
ATOM 704 N N . LEU A 1 88 ? -2.500 0.052 -7.301 1.00 95.44 88 LEU A N 1
ATOM 705 C CA . LEU A 1 88 ? -3.322 0.978 -6.509 1.00 95.44 88 LEU A CA 1
ATOM 706 C C . LEU A 1 88 ? -4.627 0.363 -5.982 1.00 95.44 88 LEU A C 1
ATOM 708 O O . LEU A 1 88 ? -5.482 1.088 -5.475 1.00 95.44 88 LEU A O 1
ATOM 712 N N . HIS A 1 89 ? -4.801 -0.951 -6.115 1.00 95.06 89 HIS A N 1
ATOM 713 C CA . HIS A 1 89 ? -6.007 -1.646 -5.681 1.00 95.06 89 HIS A CA 1
ATOM 714 C C . HIS A 1 89 ? -5.725 -2.493 -4.446 1.00 95.06 89 HIS A C 1
ATOM 716 O O . HIS A 1 89 ? -4.685 -3.144 -4.350 1.00 95.06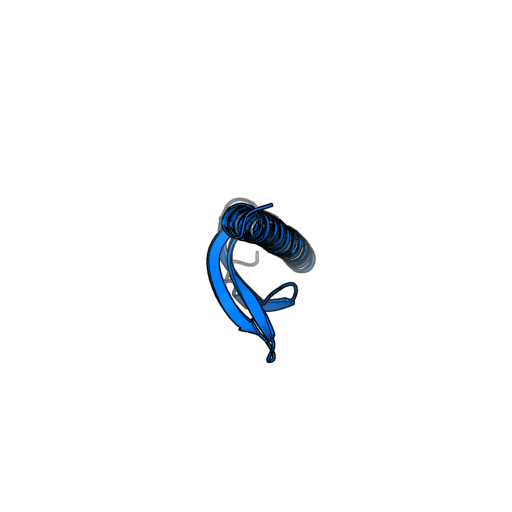 89 HIS A O 1
ATOM 722 N N . VAL A 1 90 ? -6.686 -2.517 -3.528 1.00 96.75 90 VAL A N 1
ATOM 723 C CA . VAL A 1 90 ? -6.685 -3.434 -2.389 1.00 96.75 90 VAL A CA 1
ATOM 724 C C . VAL A 1 90 ? -7.012 -4.831 -2.906 1.00 96.75 90 VAL A C 1
ATOM 726 O O . VAL A 1 90 ? -8.048 -5.030 -3.540 1.00 96.75 90 VAL A O 1
ATOM 729 N N . ALA A 1 91 ? -6.116 -5.784 -2.670 1.00 95.75 91 ALA A N 1
ATOM 730 C CA . ALA A 1 91 ? -6.324 -7.190 -3.004 1.00 95.75 91 ALA A CA 1
ATOM 731 C C . ALA A 1 91 ? -6.927 -7.963 -1.825 1.00 95.75 91 ALA A C 1
ATOM 733 O O . ALA A 1 91 ? -7.806 -8.796 -2.024 1.00 95.75 91 ALA A O 1
ATOM 734 N N . SER A 1 92 ? -6.472 -7.679 -0.604 1.00 96.00 92 SER A N 1
ATOM 735 C CA . SER A 1 92 ? -7.034 -8.250 0.621 1.00 96.00 92 SER A CA 1
ATOM 736 C C . SER A 1 92 ? -6.653 -7.412 1.836 1.00 96.00 92 SER A C 1
ATOM 738 O O . SER A 1 92 ? -5.509 -6.962 1.931 1.00 96.00 92 SER A O 1
ATOM 740 N N . THR A 1 93 ? -7.575 -7.293 2.784 1.00 95.38 93 THR A N 1
ATOM 741 C CA . THR A 1 93 ? -7.342 -6.708 4.107 1.00 95.38 93 THR A CA 1
ATOM 742 C C . THR A 1 93 ? -7.670 -7.782 5.135 1.00 95.38 93 THR A C 1
ATOM 744 O O . THR A 1 93 ? -8.795 -8.270 5.163 1.00 95.38 93 THR A O 1
ATOM 747 N N . ASP A 1 94 ? -6.677 -8.186 5.920 1.00 93.75 94 ASP A N 1
ATOM 748 C CA . ASP A 1 94 ? -6.795 -9.212 6.953 1.00 93.75 94 ASP A CA 1
ATOM 749 C C . ASP A 1 94 ? -6.521 -8.570 8.312 1.00 93.75 94 ASP A C 1
ATOM 751 O O . ASP A 1 94 ? -5.419 -8.080 8.568 1.00 93.75 94 ASP A O 1
ATOM 755 N N . MET A 1 95 ? -7.546 -8.523 9.157 1.00 90.12 95 MET A N 1
ATOM 756 C CA . MET A 1 95 ? -7.458 -7.986 10.511 1.00 90.12 95 MET A CA 1
ATOM 757 C C . MET A 1 95 ? -7.729 -9.131 11.488 1.00 90.12 95 MET A C 1
ATOM 759 O O . MET A 1 95 ? -8.726 -9.838 11.316 1.00 90.12 95 MET A O 1
ATOM 763 N N . PRO A 1 96 ? -6.871 -9.348 12.500 1.00 86.25 96 PRO A N 1
ATOM 764 C CA . PRO A 1 96 ? -7.123 -10.372 13.503 1.00 86.25 96 PRO A CA 1
ATOM 765 C C . PRO A 1 96 ? -8.388 -10.037 14.298 1.00 86.25 96 PRO A C 1
ATOM 767 O O . PRO A 1 96 ? -8.795 -8.879 14.375 1.00 86.25 96 PRO A O 1
ATOM 770 N N . ALA A 1 97 ? -8.985 -11.043 14.941 1.00 79.94 97 ALA A N 1
ATOM 771 C CA . ALA A 1 97 ? -10.058 -10.799 15.896 1.00 79.94 97 ALA A CA 1
ATOM 772 C C . ALA A 1 97 ? -9.532 -9.919 17.043 1.00 79.94 97 ALA A C 1
ATOM 774 O O . ALA A 1 97 ? -8.588 -10.294 17.740 1.00 79.94 97 ALA A O 1
ATOM 775 N N . TYR A 1 98 ? -10.145 -8.753 17.220 1.00 78.88 98 TYR A N 1
ATOM 776 C CA . TYR A 1 98 ? -9.834 -7.800 18.280 1.00 78.88 98 TYR A CA 1
ATOM 777 C C . TYR A 1 98 ? -11.006 -7.707 19.256 1.00 78.88 98 TYR A C 1
ATOM 779 O O . TYR A 1 98 ? -12.139 -8.082 18.942 1.00 78.88 98 TYR A O 1
ATOM 787 N N . ARG A 1 99 ? -10.735 -7.240 20.476 1.00 71.06 99 ARG A N 1
ATOM 788 C CA . ARG A 1 99 ? -11.780 -7.076 21.491 1.00 71.06 99 ARG A CA 1
ATOM 789 C C . ARG A 1 99 ? -12.637 -5.863 21.131 1.00 71.06 99 ARG A C 1
ATOM 791 O O . ARG A 1 99 ? -12.099 -4.775 20.939 1.00 71.06 99 ARG A O 1
ATOM 798 N N . ILE A 1 100 ? -13.946 -6.075 21.054 1.00 68.31 100 ILE A N 1
ATOM 799 C CA . ILE A 1 100 ? -14.959 -5.022 20.963 1.00 68.31 100 ILE A CA 1
ATOM 800 C C . ILE A 1 100 ? -15.486 -4.856 22.391 1.00 68.31 100 ILE A C 1
ATOM 802 O O . ILE A 1 100 ? -15.981 -5.835 22.956 1.00 68.31 100 ILE A O 1
ATOM 806 N N . ASN A 1 101 ? -15.281 -3.685 22.995 1.00 57.56 101 ASN A N 1
ATOM 807 C CA . ASN A 1 101 ? -15.861 -3.345 24.299 1.00 57.56 101 ASN A CA 1
ATOM 808 C C . ASN A 1 101 ? -17.244 -2.722 24.123 1.00 57.56 101 ASN A C 1
ATOM 810 O O . ASN A 1 101 ? -17.432 -2.000 23.120 1.00 57.56 101 ASN A O 1
#

pLDDT: mean 93.37, std 6.49, range [57.56, 98.06]

Sequence (101 aa):
MTLGDILVSVILITVIFQFWRIREIAEKAKSHLNQYCEDNDLQFISVARHKTRLTTVKGRLDWRCVFCVEFSSNGEDAYTGTLVMEGLHVASTDMPAYRIN

Secondary structure (DSSP, 8-state):
--HHHHHHHHHHHHHHHHHHHHHHHHHHHHHHHHHHHHHTT-EEEEEEEEEEEEEEETTEEEEEEEEEEEEESSSS--EEEEEEEETTEEEEEE-------

Radius of gyration: 17.7 Å; chains: 1; bounding box: 43×21×53 Å